Protein AF-A0A2W6X9B7-F1 (afdb_monomer_lite)

Sequence (111 aa):
MIRPANDILIDAEMANLLTTVRADVILARAAFAGRPFHIEDEKLRPGQARTLFSEALVLRMIEAGLLRGAQVAAAWPERGVPARPFSVRLTEDGVQERIRLIRGLSTPEAA

Foldseek 3Di:
DPDPPPPLPQDPLNLVCLQPDDQPWKFFFDPDPFTWTFTPPPPDDVPRDTDTHTQVSQVSCVVSVQKDAPAWDPADVVVPRHIGRRMIGGDPVNNVVSVVSVVVVVPPPDD

Radius of gyration: 15.76 Å; chains: 1; bounding box: 28×47×55 Å

Secondary structure (DSSP, 8-state):
-----------HHHHHHHHHS-TTPPEE--SSTTPPEEETT--PPTTPPPPEE-HHHHHHHHHTTSEEEEEEEPPBGGGTB--EEEEEEE-HHHHHHHHHHHHHHT-----

Structure (mmCIF, N/CA/C/O backbone):
data_AF-A0A2W6X9B7-F1
#
_entry.id   AF-A0A2W6X9B7-F1
#
loop_
_atom_site.group_PDB
_atom_site.id
_atom_site.type_symbol
_atom_site.label_atom_id
_atom_site.label_alt_id
_atom_site.label_comp_id
_atom_site.label_asym_id
_atom_site.label_entity_id
_atom_site.label_seq_id
_atom_site.pdbx_PDB_ins_code
_atom_site.Cartn_x
_atom_site.Cartn_y
_atom_site.Cartn_z
_atom_site.occupancy
_atom_site.B_iso_or_equiv
_atom_site.auth_seq_id
_atom_site.auth_comp_id
_atom_site.auth_asym_id
_atom_site.auth_atom_id
_atom_site.pdbx_PDB_model_num
ATOM 1 N N . 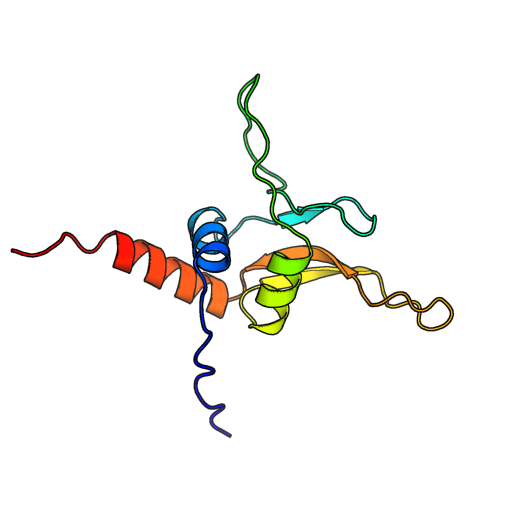MET A 1 1 ? -11.893 -23.870 -8.388 1.00 35.31 1 MET A N 1
ATOM 2 C CA . MET A 1 1 ? -10.518 -23.745 -7.860 1.00 35.31 1 MET A CA 1
ATOM 3 C C . MET A 1 1 ? -10.584 -22.869 -6.625 1.00 35.31 1 MET A C 1
ATOM 5 O O . MET A 1 1 ? -10.756 -21.666 -6.756 1.00 35.31 1 MET A O 1
ATOM 9 N N . ILE A 1 2 ? -10.564 -23.476 -5.441 1.00 42.88 2 ILE A N 1
ATOM 10 C CA . ILE A 1 2 ? -10.508 -22.748 -4.171 1.00 42.88 2 ILE A CA 1
ATOM 11 C C . ILE A 1 2 ? -9.040 -22.345 -4.025 1.00 42.88 2 ILE A C 1
ATOM 13 O O . ILE A 1 2 ? -8.192 -23.221 -3.862 1.00 42.88 2 ILE A O 1
ATOM 17 N N . ARG A 1 3 ? -8.708 -21.060 -4.214 1.00 35.66 3 ARG A N 1
ATOM 18 C CA . ARG A 1 3 ? -7.368 -20.574 -3.855 1.00 35.66 3 ARG A CA 1
ATOM 19 C C . ARG A 1 3 ? -7.191 -20.871 -2.362 1.00 35.66 3 ARG A C 1
ATOM 21 O O . ARG A 1 3 ? -8.107 -20.533 -1.609 1.00 35.66 3 ARG A O 1
ATOM 28 N N . PRO A 1 4 ? -6.098 -21.525 -1.930 1.00 41.38 4 PRO A N 1
ATOM 29 C CA . PRO A 1 4 ? -5.831 -21.638 -0.506 1.00 41.38 4 PRO A CA 1
ATOM 30 C C . PRO A 1 4 ? -5.811 -20.219 0.056 1.00 41.38 4 PRO A C 1
ATOM 32 O O . PRO A 1 4 ? -5.319 -19.307 -0.616 1.00 41.38 4 PRO A O 1
ATOM 35 N N . ALA A 1 5 ? -6.414 -20.036 1.232 1.00 47.16 5 ALA A N 1
ATOM 36 C CA . ALA A 1 5 ? -6.231 -18.832 2.019 1.00 47.16 5 ALA A CA 1
ATOM 37 C C . ALA A 1 5 ? -4.721 -18.611 2.087 1.00 47.16 5 ALA A C 1
ATOM 39 O O . ALA A 1 5 ? -4.000 -19.402 2.688 1.00 47.16 5 ALA A O 1
ATOM 40 N N . ASN A 1 6 ? -4.235 -17.634 1.326 1.00 49.53 6 ASN A N 1
ATOM 41 C CA . ASN A 1 6 ? -2.863 -17.200 1.437 1.00 49.53 6 ASN A CA 1
ATOM 42 C C . ASN A 1 6 ? -2.801 -16.730 2.890 1.00 49.53 6 ASN A C 1
ATOM 44 O O . ASN A 1 6 ? -3.510 -15.784 3.233 1.00 49.53 6 ASN A O 1
ATOM 48 N N . ASP A 1 7 ? -2.091 -17.443 3.761 1.00 56.97 7 ASP A N 1
ATOM 49 C CA . ASP A 1 7 ? -1.799 -16.947 5.101 1.00 56.97 7 ASP A CA 1
ATOM 50 C C . ASP A 1 7 ? -0.902 -15.730 4.887 1.00 56.97 7 ASP A C 1
ATOM 52 O O . ASP A 1 7 ? 0.324 -15.826 4.812 1.00 56.97 7 ASP A O 1
ATOM 56 N N . ILE A 1 8 ? -1.533 -14.582 4.635 1.00 65.56 8 ILE A N 1
ATOM 57 C CA . ILE A 1 8 ? -0.849 -13.319 4.442 1.00 65.56 8 ILE A CA 1
ATOM 58 C C . ILE A 1 8 ? -0.209 -13.024 5.794 1.00 65.56 8 ILE A C 1
ATOM 60 O O . ILE A 1 8 ? -0.886 -12.650 6.750 1.00 65.56 8 ILE A O 1
ATOM 64 N N . LEU A 1 9 ? 1.099 -13.252 5.887 1.00 74.44 9 LEU A N 1
ATOM 65 C CA . LEU A 1 9 ? 1.884 -12.916 7.065 1.00 74.44 9 LEU A CA 1
ATOM 66 C C . LEU A 1 9 ? 1.974 -11.391 7.149 1.00 74.44 9 LEU A C 1
ATOM 68 O O . LEU A 1 9 ? 2.841 -10.767 6.538 1.00 74.44 9 LEU A O 1
ATOM 72 N N . ILE A 1 10 ? 1.034 -10.797 7.881 1.00 79.56 10 ILE A N 1
ATOM 73 C CA . ILE A 1 10 ? 1.030 -9.370 8.190 1.00 79.56 10 ILE A CA 1
ATOM 74 C C . ILE A 1 10 ? 2.102 -9.115 9.248 1.00 79.56 10 ILE A C 1
ATOM 76 O O . ILE A 1 10 ? 1.945 -9.485 10.412 1.00 79.56 10 ILE A O 1
ATOM 80 N N . ASP A 1 11 ? 3.199 -8.481 8.840 1.00 86.81 11 ASP A N 1
ATOM 81 C CA . ASP A 1 11 ? 4.204 -7.982 9.774 1.00 86.81 11 ASP A CA 1
ATOM 82 C C . ASP A 1 11 ? 3.747 -6.672 10.453 1.00 86.81 11 ASP A C 1
ATOM 84 O O . ASP A 1 11 ? 2.731 -6.067 10.093 1.00 86.81 11 ASP A O 1
ATOM 88 N N . ALA A 1 12 ? 4.497 -6.221 11.462 1.00 85.56 12 ALA A N 1
ATOM 89 C CA . ALA A 1 12 ? 4.155 -5.016 12.218 1.00 85.56 12 ALA A CA 1
ATOM 90 C C . ALA A 1 12 ? 4.118 -3.743 11.347 1.00 85.56 12 ALA A C 1
ATOM 92 O O . ALA A 1 12 ? 3.328 -2.838 11.619 1.00 85.56 12 ALA A O 1
ATOM 93 N N . GLU A 1 13 ? 4.932 -3.664 10.289 1.00 86.81 13 GLU A N 1
ATOM 94 C CA . GLU A 1 13 ? 4.951 -2.508 9.387 1.00 86.81 13 GLU A CA 1
ATOM 95 C C . GLU A 1 13 ? 3.710 -2.478 8.490 1.00 86.81 13 GLU A C 1
ATOM 97 O O . GLU A 1 13 ? 3.096 -1.422 8.313 1.00 86.81 13 GLU A O 1
ATOM 102 N N . MET A 1 14 ? 3.309 -3.636 7.958 1.00 87.75 14 MET A N 1
ATOM 103 C CA . MET A 1 14 ? 2.083 -3.794 7.178 1.00 87.75 14 MET A CA 1
ATOM 104 C C . MET A 1 14 ? 0.857 -3.503 8.037 1.00 87.75 14 MET A C 1
ATOM 106 O O . MET A 1 14 ? -0.021 -2.752 7.610 1.00 87.75 14 MET A O 1
ATOM 110 N N . ALA A 1 15 ? 0.820 -4.030 9.265 1.00 87.00 15 ALA A N 1
ATOM 111 C CA . ALA A 1 15 ? -0.250 -3.746 10.213 1.00 87.00 15 ALA A CA 1
ATOM 112 C C . ALA A 1 15 ? -0.350 -2.245 10.506 1.00 87.00 15 ALA A C 1
ATOM 114 O O . ALA A 1 15 ? -1.444 -1.687 10.452 1.00 87.00 15 ALA A O 1
ATOM 115 N N . ASN A 1 16 ? 0.784 -1.578 10.748 1.00 88.31 16 ASN A N 1
ATOM 116 C CA . ASN A 1 16 ? 0.821 -0.139 10.993 1.00 88.31 16 ASN A CA 1
ATOM 117 C C . ASN A 1 16 ? 0.311 0.672 9.790 1.00 88.31 16 ASN A C 1
ATOM 119 O O . ASN A 1 16 ? -0.445 1.629 9.965 1.00 88.31 16 ASN A O 1
ATOM 123 N N . LEU A 1 17 ? 0.665 0.285 8.558 1.00 89.44 17 LEU A N 1
ATOM 124 C CA . LEU A 1 17 ? 0.118 0.926 7.360 1.00 89.44 17 LEU A CA 1
ATOM 125 C C . LEU A 1 17 ? -1.402 0.734 7.283 1.00 89.44 17 LEU A C 1
ATOM 127 O O . LEU A 1 17 ? -2.128 1.709 7.084 1.00 89.44 17 LEU A O 1
ATOM 131 N N . LEU A 1 18 ? -1.892 -0.495 7.469 1.00 88.75 18 LEU A N 1
ATOM 132 C CA . LEU A 1 18 ? -3.320 -0.817 7.389 1.00 88.75 18 LEU A CA 1
ATOM 133 C C . LEU A 1 18 ? -4.152 -0.066 8.434 1.00 88.75 18 LEU A C 1
ATOM 135 O O . LEU A 1 18 ? -5.246 0.402 8.123 1.00 88.75 18 LEU A O 1
ATOM 139 N N . THR A 1 19 ? -3.656 0.069 9.663 1.00 87.25 19 THR A N 1
ATOM 140 C CA . THR A 1 19 ? -4.372 0.777 10.734 1.00 87.25 19 THR A CA 1
ATOM 141 C C . THR A 1 19 ? -4.315 2.295 10.570 1.00 87.25 19 THR A C 1
ATOM 143 O O . THR A 1 19 ? -5.280 2.976 10.922 1.00 87.25 19 THR A O 1
ATOM 146 N N . THR A 1 20 ? -3.241 2.822 9.974 1.00 86.00 20 THR A N 1
ATOM 147 C CA . THR A 1 20 ? -3.067 4.261 9.722 1.00 86.00 20 THR A CA 1
ATOM 148 C C . THR A 1 20 ? -3.887 4.750 8.526 1.00 86.00 20 THR A C 1
ATOM 150 O O . THR A 1 20 ? -4.485 5.827 8.565 1.00 86.00 20 THR A O 1
ATOM 153 N N . VAL A 1 21 ? -3.939 3.970 7.447 1.00 84.88 21 VAL A N 1
ATOM 154 C CA . VAL A 1 21 ? -4.597 4.361 6.195 1.00 84.88 21 VAL A CA 1
ATOM 155 C C . VAL A 1 21 ? -6.083 4.009 6.252 1.00 84.88 21 VAL A C 1
ATOM 157 O O . VAL A 1 21 ? -6.475 2.931 6.697 1.00 84.88 21 VAL A O 1
ATOM 160 N N . ARG A 1 22 ? -6.953 4.920 5.808 1.00 82.25 22 ARG A N 1
ATOM 161 C CA . ARG A 1 22 ? -8.391 4.638 5.689 1.00 82.25 22 ARG A CA 1
ATOM 162 C C . ARG A 1 22 ? -8.702 3.903 4.383 1.00 82.25 22 ARG A C 1
ATOM 164 O O . ARG A 1 22 ? -7.983 4.040 3.402 1.00 82.25 22 ARG A O 1
ATOM 171 N N . ALA A 1 23 ? -9.816 3.173 4.358 1.00 79.12 23 ALA A N 1
ATOM 172 C CA . ALA A 1 23 ? -10.266 2.409 3.189 1.00 79.12 23 ALA A CA 1
ATOM 173 C C . ALA A 1 23 ? -10.462 3.269 1.922 1.00 79.12 23 ALA A C 1
ATOM 175 O O . ALA A 1 23 ? -10.267 2.789 0.810 1.00 79.12 23 ALA A O 1
ATOM 176 N N . ASP A 1 24 ? -10.841 4.534 2.100 1.00 80.62 24 ASP A N 1
ATOM 177 C CA . ASP A 1 24 ? -11.131 5.511 1.048 1.00 80.62 24 ASP A CA 1
ATOM 178 C C . ASP A 1 24 ? -9.915 6.344 0.614 1.00 80.62 24 ASP A C 1
ATOM 180 O O . ASP A 1 24 ? -10.004 7.108 -0.345 1.00 80.62 24 ASP A O 1
ATOM 184 N N . VAL A 1 25 ? -8.776 6.196 1.291 1.00 84.50 25 VAL A N 1
ATOM 185 C CA . VAL A 1 25 ? -7.599 7.039 1.077 1.00 84.50 25 VAL A CA 1
ATOM 186 C C . VAL A 1 25 ? -6.694 6.496 -0.027 1.00 84.50 25 VAL A C 1
ATOM 188 O O . VAL A 1 25 ? -6.480 5.290 -0.170 1.00 84.50 25 VAL A O 1
ATOM 191 N N . ILE A 1 26 ? -6.112 7.423 -0.787 1.00 86.62 26 ILE A N 1
ATOM 192 C CA . ILE A 1 26 ? -5.064 7.149 -1.764 1.00 86.62 26 ILE A CA 1
ATOM 193 C C . ILE A 1 26 ? -3.701 7.380 -1.116 1.00 86.62 26 ILE A C 1
ATOM 195 O O . ILE A 1 26 ? -3.437 8.428 -0.522 1.00 86.62 26 ILE A O 1
ATOM 199 N N . LEU A 1 27 ? -2.823 6.393 -1.261 1.00 88.81 27 LEU A N 1
ATOM 200 C CA . LEU A 1 27 ? -1.401 6.561 -1.005 1.00 88.81 27 LEU A CA 1
ATOM 201 C C . LEU A 1 27 ? -0.727 6.970 -2.309 1.00 88.81 27 LEU A C 1
ATOM 203 O O . LEU A 1 27 ? -0.744 6.206 -3.273 1.00 88.81 27 LEU A O 1
ATOM 207 N N . ALA A 1 28 ? -0.117 8.146 -2.334 1.00 87.19 28 ALA A N 1
ATOM 208 C CA . ALA A 1 28 ? 0.566 8.692 -3.496 1.00 87.19 28 ALA A CA 1
ATOM 209 C C . ALA A 1 28 ? 2.064 8.839 -3.228 1.00 87.19 28 ALA A C 1
ATOM 211 O O . 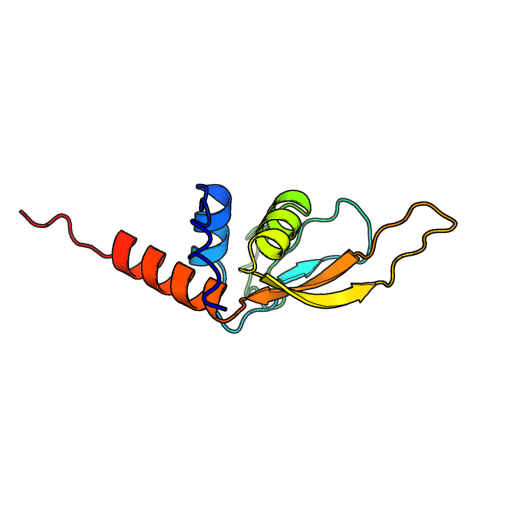ALA A 1 28 ? 2.513 9.014 -2.094 1.00 87.19 28 ALA A O 1
ATOM 212 N N . ARG A 1 29 ? 2.865 8.806 -4.288 1.00 85.31 29 ARG A N 1
ATOM 213 C CA . ARG A 1 29 ? 4.282 9.164 -4.230 1.00 85.31 29 ARG A CA 1
ATOM 214 C C . ARG A 1 29 ? 4.675 10.031 -5.413 1.00 85.31 29 ARG A C 1
ATOM 216 O O . ARG A 1 29 ? 4.032 10.018 -6.459 1.00 85.31 29 ARG A O 1
ATOM 223 N N . ALA A 1 30 ? 5.794 10.732 -5.265 1.00 74.62 30 ALA A N 1
ATOM 224 C CA . ALA A 1 30 ? 6.437 11.379 -6.399 1.00 74.62 30 ALA A CA 1
ATOM 225 C C . ALA A 1 30 ? 6.899 10.329 -7.425 1.00 74.62 30 ALA A C 1
ATOM 227 O O . ALA A 1 30 ? 7.309 9.226 -7.055 1.00 74.62 30 ALA A O 1
ATOM 228 N N . ALA A 1 31 ? 6.883 10.698 -8.707 1.00 66.12 31 ALA A N 1
ATOM 229 C CA . ALA A 1 31 ? 7.192 9.822 -9.837 1.00 66.12 31 ALA A CA 1
ATOM 230 C C . ALA A 1 31 ? 8.695 9.499 -10.004 1.00 66.12 31 ALA A C 1
ATOM 232 O O . ALA A 1 31 ? 9.214 9.453 -11.116 1.00 66.12 31 ALA A O 1
ATOM 233 N N . PHE A 1 32 ? 9.408 9.277 -8.897 1.00 66.62 32 PHE A N 1
ATOM 234 C CA . PHE A 1 32 ? 10.822 8.912 -8.870 1.00 66.62 32 PHE A CA 1
ATOM 235 C C . PHE A 1 32 ? 11.045 7.666 -8.006 1.00 66.62 32 PHE A C 1
ATOM 237 O O . PHE A 1 32 ? 10.351 7.435 -7.011 1.00 66.62 32 PHE A O 1
ATOM 244 N N . ALA A 1 33 ? 12.042 6.868 -8.387 1.00 67.69 33 ALA A N 1
ATOM 245 C CA . ALA A 1 33 ? 12.466 5.695 -7.632 1.00 67.69 33 ALA A CA 1
ATOM 246 C C . ALA A 1 33 ? 12.917 6.070 -6.210 1.00 67.69 33 ALA A C 1
ATOM 248 O O . ALA A 1 33 ? 13.524 7.122 -6.008 1.00 67.69 33 ALA A O 1
ATOM 249 N N . GLY A 1 34 ? 12.617 5.215 -5.228 1.00 71.50 34 GLY A N 1
ATOM 250 C CA . GLY A 1 34 ? 13.036 5.400 -3.838 1.00 71.50 34 GLY A CA 1
ATOM 251 C C . GLY A 1 34 ? 12.260 6.478 -3.080 1.00 71.50 34 GLY A C 1
ATOM 252 O O . GLY A 1 34 ? 12.595 6.786 -1.938 1.00 71.50 34 GLY A O 1
ATOM 253 N N . ARG A 1 35 ? 11.225 7.072 -3.688 1.00 84.00 35 ARG A N 1
ATOM 254 C CA . ARG A 1 35 ? 10.372 8.047 -3.005 1.00 84.00 35 ARG A CA 1
ATOM 255 C C . ARG A 1 35 ? 9.316 7.338 -2.157 1.00 84.00 35 ARG A C 1
ATOM 257 O O . ARG A 1 35 ? 8.643 6.446 -2.678 1.00 84.00 35 ARG A O 1
ATOM 264 N N . PRO A 1 36 ? 9.154 7.738 -0.884 1.00 86.94 36 PRO A N 1
ATOM 265 C CA . PRO A 1 36 ? 8.144 7.155 -0.022 1.00 86.94 36 PRO A CA 1
ATOM 266 C C . PRO A 1 36 ? 6.735 7.534 -0.486 1.00 86.94 36 PRO A C 1
ATOM 268 O O . PRO A 1 36 ? 6.510 8.601 -1.069 1.00 86.94 36 PRO A O 1
ATOM 271 N N . PHE A 1 37 ? 5.792 6.650 -0.193 1.00 89.44 37 PHE A N 1
ATOM 272 C CA . PHE A 1 37 ? 4.368 6.917 -0.297 1.00 89.44 37 PHE A CA 1
ATOM 273 C C . PHE A 1 37 ? 3.904 7.739 0.902 1.00 89.44 37 PHE A C 1
ATOM 275 O O . PHE A 1 37 ? 4.408 7.582 2.010 1.00 89.44 37 PHE A O 1
ATOM 282 N N . HIS A 1 38 ? 2.934 8.609 0.674 1.00 88.56 38 HIS A N 1
ATOM 283 C CA . HIS A 1 38 ? 2.257 9.393 1.695 1.00 88.56 38 HIS A CA 1
ATOM 284 C C . HIS A 1 38 ? 0.762 9.407 1.403 1.00 88.56 38 HIS A C 1
ATOM 286 O O . HIS A 1 38 ? 0.330 9.094 0.293 1.00 88.56 38 HIS A O 1
ATOM 292 N N . ILE A 1 39 ? -0.030 9.763 2.404 1.00 88.00 39 ILE A N 1
ATOM 293 C CA . ILE A 1 39 ? -1.472 9.923 2.246 1.00 88.00 39 ILE A CA 1
ATOM 294 C C . ILE A 1 39 ? -1.729 11.221 1.464 1.00 88.00 39 ILE A C 1
ATOM 296 O O . ILE A 1 39 ? -1.276 12.286 1.879 1.00 88.00 39 ILE A O 1
ATOM 300 N N . GLU A 1 40 ? -2.414 11.131 0.320 1.00 81.06 40 GLU A N 1
ATOM 301 C CA . GLU A 1 40 ? -2.624 12.272 -0.591 1.00 81.06 40 GLU A CA 1
ATOM 302 C C . GLU A 1 40 ? -3.431 13.404 0.076 1.00 81.06 40 GLU A C 1
ATOM 304 O O . GLU A 1 40 ? -3.036 14.566 0.014 1.00 81.06 40 GLU A O 1
ATOM 309 N N . ASP A 1 41 ? -4.483 13.046 0.819 1.00 74.75 41 ASP A N 1
ATOM 310 C CA . ASP A 1 41 ? -5.376 13.975 1.530 1.00 74.75 41 ASP A CA 1
ATOM 311 C C . ASP A 1 41 ? -5.035 14.134 3.025 1.00 74.75 41 ASP A C 1
ATOM 313 O O . ASP A 1 41 ? -5.912 14.358 3.870 1.00 74.75 41 ASP A O 1
ATOM 317 N N . GLU A 1 42 ? -3.764 13.976 3.404 1.00 76.00 42 GLU A N 1
ATOM 318 C CA . GLU A 1 42 ? -3.365 14.099 4.808 1.00 76.00 42 GLU A CA 1
ATOM 319 C C . GLU A 1 42 ? -3.585 15.544 5.287 1.00 76.00 42 GLU A C 1
ATOM 321 O O . GLU A 1 42 ? -2.880 16.473 4.887 1.00 76.00 42 GLU A O 1
ATOM 326 N N . LYS A 1 43 ? -4.573 15.750 6.172 1.00 75.00 43 LYS A 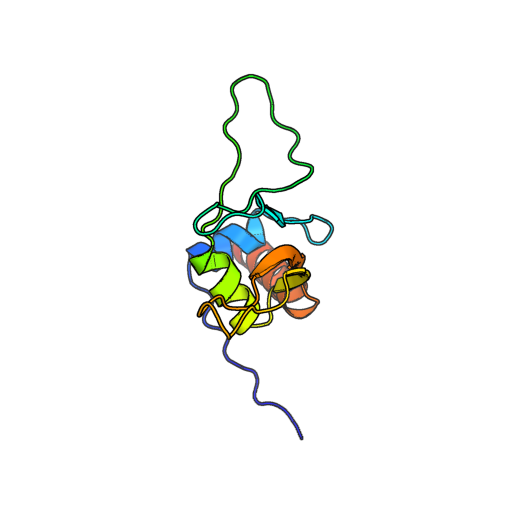N 1
ATOM 327 C CA . LYS A 1 43 ? -4.808 17.046 6.826 1.00 75.00 43 LYS A CA 1
ATOM 328 C C . LYS A 1 43 ? -3.729 17.297 7.878 1.00 75.00 43 LYS A C 1
ATOM 330 O O . LYS A 1 43 ? -3.919 17.035 9.064 1.00 75.00 43 LYS A O 1
ATOM 335 N N . LEU A 1 44 ? -2.589 17.801 7.423 1.00 72.81 44 LEU A N 1
ATOM 336 C CA . LEU A 1 44 ? -1.458 18.149 8.275 1.00 72.81 44 LEU A CA 1
ATOM 337 C C . LEU A 1 44 ? -1.729 19.450 9.024 1.00 72.81 44 LEU A C 1
ATOM 339 O O . LEU A 1 44 ? -2.122 20.458 8.435 1.00 72.81 44 LEU A O 1
ATOM 343 N N . ARG A 1 45 ? -1.457 19.447 10.328 1.00 75.62 45 ARG A N 1
ATOM 344 C CA . ARG A 1 45 ? -1.353 20.690 11.097 1.00 75.62 45 ARG A CA 1
ATOM 345 C C . ARG A 1 45 ? -0.022 21.392 10.792 1.00 75.62 45 ARG A C 1
ATOM 347 O O . ARG A 1 45 ? 0.945 20.719 10.430 1.00 75.62 45 ARG A O 1
ATOM 354 N N . PRO A 1 46 ? 0.070 22.722 10.965 1.00 71.25 46 PRO A N 1
ATOM 355 C CA . PRO A 1 46 ? 1.342 23.433 10.862 1.00 71.25 46 PRO A CA 1
ATOM 356 C C . PRO A 1 46 ? 2.403 22.792 11.771 1.00 71.25 46 PRO A C 1
ATOM 358 O O . PRO A 1 46 ? 2.163 22.604 12.961 1.00 71.25 46 PRO A O 1
ATOM 361 N N . GLY A 1 47 ? 3.553 22.418 11.202 1.00 75.50 47 GLY A N 1
ATOM 362 C CA . GLY A 1 47 ? 4.647 21.749 11.921 1.00 75.50 47 GLY A CA 1
ATOM 363 C C . GLY A 1 47 ? 4.512 20.227 12.074 1.00 75.50 47 GLY A C 1
ATOM 364 O O . GLY A 1 47 ? 5.427 19.592 12.591 1.00 75.50 47 GLY A O 1
ATOM 365 N N . GLN A 1 48 ? 3.416 19.618 11.609 1.00 76.94 48 GLN A N 1
ATOM 366 C CA . GLN A 1 48 ? 3.253 18.165 11.621 1.00 76.94 48 GLN A CA 1
ATOM 367 C C . GLN A 1 48 ? 3.970 17.530 10.422 1.00 76.94 48 GLN A C 1
ATOM 369 O O . GLN A 1 48 ? 3.746 17.914 9.273 1.00 76.94 48 GLN A O 1
ATOM 374 N N . ALA A 1 49 ? 4.824 16.541 10.692 1.00 78.62 49 ALA A N 1
ATOM 375 C CA . ALA A 1 49 ? 5.462 15.750 9.648 1.00 78.62 49 ALA A CA 1
ATOM 376 C C . ALA A 1 49 ? 4.439 14.849 8.939 1.00 78.62 49 ALA A C 1
ATOM 378 O O . ALA A 1 49 ? 3.508 14.342 9.567 1.00 78.62 49 ALA A O 1
ATOM 379 N N . ARG A 1 50 ? 4.639 14.644 7.632 1.00 81.94 50 ARG A N 1
ATOM 380 C CA . ARG A 1 50 ? 3.864 13.679 6.844 1.00 81.94 50 ARG A CA 1
ATOM 381 C C . ARG A 1 50 ? 4.153 12.263 7.290 1.00 81.94 50 ARG A C 1
ATOM 383 O O . ARG A 1 50 ? 5.310 11.919 7.536 1.00 81.94 50 ARG A O 1
ATOM 390 N N . THR A 1 51 ? 3.119 11.435 7.290 1.00 84.94 51 THR A N 1
ATOM 391 C CA . THR A 1 51 ? 3.306 9.996 7.438 1.00 84.94 51 THR A CA 1
ATOM 392 C C . THR A 1 51 ? 3.881 9.438 6.139 1.00 84.94 51 THR A C 1
ATOM 394 O O . THR A 1 51 ? 3.303 9.618 5.064 1.00 84.94 51 THR A O 1
ATOM 397 N N . LEU A 1 52 ? 5.040 8.783 6.227 1.00 89.12 52 LEU A N 1
ATOM 398 C CA . LEU A 1 52 ? 5.765 8.244 5.079 1.00 89.12 52 LEU A CA 1
ATOM 399 C C . LEU A 1 52 ? 5.851 6.720 5.164 1.00 89.12 52 LEU A C 1
ATOM 401 O O . LEU A 1 52 ? 6.209 6.168 6.201 1.00 89.12 52 LEU A O 1
ATOM 405 N N . PHE A 1 53 ? 5.597 6.054 4.042 1.00 89.75 53 PHE A N 1
ATOM 406 C CA . PHE A 1 53 ? 5.706 4.607 3.884 1.00 89.75 53 PHE A CA 1
ATOM 407 C C . PHE A 1 53 ? 6.746 4.285 2.812 1.00 89.75 53 PHE A C 1
ATOM 409 O O . PHE A 1 53 ? 6.788 4.924 1.759 1.00 89.75 53 PHE A O 1
ATOM 416 N N . SER A 1 54 ? 7.610 3.302 3.059 1.00 89.19 54 SER A N 1
ATOM 417 C CA . SER A 1 54 ? 8.667 2.948 2.107 1.00 89.19 54 SER A CA 1
ATOM 418 C C . SER A 1 54 ? 8.094 2.322 0.825 1.00 89.19 54 SER A C 1
ATOM 420 O O . SER A 1 54 ? 7.063 1.649 0.849 1.00 89.19 54 SER A O 1
ATOM 422 N N . GLU A 1 55 ? 8.776 2.517 -0.313 1.00 87.12 55 GLU A N 1
ATOM 423 C CA . GLU A 1 55 ? 8.403 1.856 -1.578 1.00 87.12 55 GLU A CA 1
ATOM 424 C C . GLU A 1 55 ? 8.426 0.328 -1.413 1.00 87.12 55 GLU A C 1
ATOM 426 O O . GLU A 1 55 ? 7.510 -0.346 -1.873 1.00 87.12 55 GLU A O 1
ATOM 431 N N . ALA A 1 56 ? 9.414 -0.207 -0.688 1.00 87.31 56 ALA A N 1
ATOM 432 C CA . ALA A 1 56 ? 9.520 -1.636 -0.405 1.00 87.31 56 ALA A CA 1
ATOM 433 C C . ALA A 1 56 ? 8.297 -2.177 0.353 1.00 87.31 56 ALA A C 1
ATOM 435 O O . ALA A 1 56 ? 7.740 -3.194 -0.048 1.00 87.31 56 ALA A O 1
ATOM 436 N N . LEU A 1 57 ? 7.837 -1.491 1.407 1.00 90.00 57 LEU A N 1
ATOM 437 C CA . LEU A 1 57 ? 6.643 -1.895 2.155 1.00 90.00 57 LEU A CA 1
ATOM 438 C C . LEU A 1 57 ? 5.405 -1.936 1.252 1.00 90.00 57 LEU A C 1
ATOM 440 O O . LEU A 1 57 ? 4.685 -2.931 1.238 1.00 90.00 57 LEU A O 1
ATOM 444 N N . VAL A 1 58 ? 5.189 -0.884 0.462 1.00 89.12 58 VAL A N 1
ATOM 445 C CA . VAL A 1 58 ? 4.028 -0.798 -0.432 1.00 89.12 58 VAL A CA 1
ATOM 446 C C . VAL A 1 58 ? 4.063 -1.885 -1.505 1.00 89.12 58 VAL A C 1
ATOM 448 O O . VAL A 1 58 ? 3.036 -2.507 -1.759 1.00 89.12 58 VAL A O 1
ATOM 451 N N . LEU A 1 59 ? 5.226 -2.158 -2.103 1.00 87.94 59 LEU A N 1
ATOM 452 C CA . LEU A 1 59 ? 5.371 -3.235 -3.086 1.00 87.94 59 LEU A CA 1
ATOM 453 C C . LEU A 1 59 ? 5.073 -4.609 -2.471 1.00 87.94 59 LEU A C 1
ATOM 455 O O . LEU A 1 59 ? 4.281 -5.351 -3.046 1.00 87.94 59 LEU A O 1
ATOM 459 N N . ARG A 1 60 ? 5.593 -4.905 -1.271 1.00 89.50 60 ARG A N 1
ATOM 460 C CA . ARG A 1 60 ? 5.271 -6.152 -0.550 1.00 89.50 60 ARG A CA 1
ATOM 461 C C . ARG A 1 60 ? 3.769 -6.290 -0.289 1.00 89.50 60 ARG A C 1
ATOM 463 O O . ARG A 1 60 ? 3.205 -7.363 -0.459 1.00 89.50 60 ARG A O 1
ATOM 470 N N . MET A 1 61 ? 3.096 -5.204 0.087 1.00 90.69 61 MET A N 1
ATOM 471 C CA . MET A 1 61 ? 1.646 -5.216 0.315 1.00 90.69 61 MET A CA 1
ATOM 472 C C . MET A 1 61 ? 0.825 -5.360 -0.975 1.00 90.69 61 MET A C 1
ATOM 474 O O . MET A 1 61 ? -0.286 -5.887 -0.930 1.00 90.69 61 MET A O 1
ATOM 478 N N . ILE A 1 62 ? 1.351 -4.915 -2.121 1.00 89.25 62 ILE A N 1
ATOM 479 C CA . ILE A 1 62 ? 0.750 -5.189 -3.434 1.00 89.25 62 ILE A CA 1
ATOM 480 C C . ILE A 1 62 ? 0.911 -6.666 -3.794 1.00 89.25 62 ILE A C 1
ATOM 482 O O . ILE A 1 62 ? -0.056 -7.293 -4.217 1.00 89.25 62 ILE A O 1
ATOM 486 N N . GLU A 1 63 ? 2.102 -7.234 -3.595 1.00 88.44 63 GLU A N 1
ATOM 487 C CA . GLU A 1 63 ? 2.364 -8.665 -3.807 1.00 88.44 63 GLU A CA 1
ATOM 488 C C . GLU A 1 63 ? 1.479 -9.540 -2.908 1.00 88.44 63 GLU A C 1
ATOM 490 O O . GLU A 1 63 ? 0.957 -10.560 -3.354 1.00 88.44 63 GLU A O 1
ATOM 495 N N . ALA A 1 64 ? 1.231 -9.094 -1.674 1.00 86.31 64 ALA A N 1
ATOM 496 C CA . ALA A 1 64 ? 0.302 -9.718 -0.738 1.00 86.31 64 ALA A CA 1
ATOM 497 C C . ALA A 1 64 ? -1.185 -9.542 -1.109 1.00 86.31 64 ALA A C 1
ATOM 499 O O . ALA A 1 64 ? -2.045 -10.132 -0.462 1.00 86.31 64 ALA A O 1
ATOM 500 N N . GLY A 1 65 ? -1.514 -8.728 -2.117 1.00 89.31 65 GLY A N 1
ATOM 501 C CA . GLY A 1 65 ? -2.892 -8.475 -2.548 1.00 89.31 65 GLY A CA 1
ATOM 502 C C . GLY A 1 65 ? -3.682 -7.505 -1.663 1.00 89.31 65 GLY A C 1
ATOM 503 O O . GLY A 1 65 ? -4.878 -7.331 -1.883 1.00 89.31 65 GLY A O 1
ATOM 504 N N . LEU A 1 66 ? -3.042 -6.839 -0.698 1.00 90.31 66 LEU A N 1
ATOM 505 C CA . LEU A 1 66 ? -3.672 -5.882 0.228 1.00 90.31 66 LEU A CA 1
ATOM 506 C C . LEU A 1 66 ? -3.802 -4.479 -0.380 1.00 90.31 66 LEU A C 1
ATOM 508 O O . LEU A 1 66 ? -4.694 -3.705 -0.026 1.00 90.31 66 LEU A O 1
ATOM 512 N N . LEU A 1 67 ? -2.895 -4.139 -1.296 1.00 91.75 67 LEU A N 1
ATOM 513 C CA . LEU A 1 67 ? -2.891 -2.885 -2.039 1.00 91.75 67 LEU A CA 1
ATOM 514 C C . LEU A 1 67 ? -2.978 -3.158 -3.539 1.00 91.75 67 LEU A C 1
ATOM 516 O O . LEU A 1 67 ? -2.476 -4.157 -4.046 1.00 91.75 67 LEU A O 1
ATOM 520 N N . ARG A 1 68 ? -3.576 -2.223 -4.275 1.00 89.06 68 ARG A N 1
ATOM 521 C CA . ARG A 1 68 ? -3.566 -2.209 -5.742 1.00 89.06 68 ARG A CA 1
ATOM 522 C C . ARG A 1 68 ? -3.072 -0.871 -6.266 1.00 89.06 68 ARG A C 1
ATOM 524 O O . ARG A 1 68 ? -3.430 0.174 -5.724 1.00 89.06 68 ARG A O 1
ATOM 531 N N . GLY A 1 69 ? -2.296 -0.902 -7.347 1.00 87.00 69 GLY A N 1
ATOM 532 C CA . GLY A 1 69 ? -1.924 0.301 -8.090 1.00 87.00 69 GLY A CA 1
ATOM 533 C C . GLY A 1 69 ? -3.148 0.934 -8.750 1.00 87.00 69 GLY A C 1
ATOM 534 O O . GLY A 1 69 ? -3.833 0.279 -9.528 1.00 87.00 69 GLY A O 1
ATOM 535 N N . ALA A 1 70 ? -3.426 2.197 -8.433 1.00 84.56 70 ALA A N 1
ATOM 536 C CA . ALA A 1 70 ? -4.456 2.996 -9.093 1.00 84.56 70 ALA A CA 1
ATOM 537 C C . ALA A 1 70 ? -3.892 3.697 -10.338 1.00 84.56 70 ALA A C 1
ATOM 539 O O . ALA A 1 70 ? -4.531 3.709 -11.386 1.00 84.56 70 ALA A O 1
ATOM 540 N N . GLN A 1 71 ? -2.673 4.229 -10.240 1.00 83.19 71 GLN A N 1
ATOM 541 C CA . GLN A 1 71 ? -1.900 4.724 -11.377 1.00 83.19 71 GLN A CA 1
ATOM 542 C C . GLN A 1 71 ? -0.538 4.048 -11.376 1.00 83.19 71 GLN A C 1
ATOM 544 O O . GLN A 1 71 ? 0.153 4.031 -10.355 1.00 83.19 71 GLN A O 1
ATOM 549 N N . VAL A 1 72 ? -0.150 3.489 -12.519 1.00 83.00 72 VAL A N 1
ATOM 550 C CA . VAL A 1 72 ? 1.071 2.696 -12.665 1.00 83.00 72 VAL A CA 1
ATOM 551 C C . VAL A 1 72 ? 1.825 3.180 -13.895 1.00 83.00 72 VAL A C 1
ATOM 553 O O . VAL A 1 72 ? 1.265 3.221 -14.988 1.00 83.00 72 VAL A O 1
ATOM 556 N N . ALA A 1 73 ? 3.096 3.543 -13.726 1.00 79.50 73 ALA A N 1
ATOM 557 C CA . ALA A 1 73 ? 4.006 3.688 -14.852 1.00 79.50 73 ALA A CA 1
ATOM 558 C C . ALA A 1 73 ? 4.233 2.322 -15.484 1.00 79.50 73 ALA A C 1
ATOM 560 O O . ALA A 1 73 ? 4.584 1.362 -14.787 1.00 79.50 73 ALA A O 1
ATOM 561 N N . ALA A 1 74 ? 4.089 2.268 -16.806 1.00 77.12 74 ALA A N 1
ATOM 562 C CA . ALA A 1 74 ? 4.487 1.108 -17.579 1.00 77.12 74 ALA A CA 1
ATOM 563 C C . ALA A 1 74 ? 5.957 0.764 -17.304 1.00 77.12 74 ALA A C 1
ATOM 565 O O . ALA A 1 74 ? 6.793 1.644 -17.081 1.00 77.12 74 ALA A O 1
ATOM 566 N N . ALA A 1 75 ? 6.262 -0.532 -17.322 1.00 80.12 75 ALA A N 1
ATOM 567 C CA . ALA A 1 75 ? 7.644 -0.976 -17.317 1.00 80.12 75 ALA A CA 1
ATOM 568 C C . ALA A 1 75 ? 8.363 -0.432 -18.559 1.00 80.12 75 ALA A C 1
ATOM 570 O O . ALA A 1 75 ? 7.767 -0.332 -19.633 1.00 80.12 75 ALA A O 1
ATOM 571 N N . TRP A 1 76 ? 9.656 -0.147 -18.424 1.00 80.94 76 TRP A N 1
ATOM 572 C CA . TRP A 1 76 ? 10.545 0.137 -19.547 1.00 80.94 76 TRP A CA 1
ATOM 573 C C . TRP A 1 76 ? 11.666 -0.912 -19.568 1.00 80.94 76 TRP A C 1
ATOM 575 O O . TRP A 1 76 ? 12.745 -0.683 -19.008 1.00 80.94 76 TRP A O 1
ATOM 585 N N . PRO A 1 77 ? 11.414 -2.088 -20.181 1.00 80.81 77 PRO A N 1
ATOM 586 C CA . PRO A 1 77 ? 12.326 -3.230 -20.122 1.00 80.81 77 PRO A CA 1
ATOM 587 C C . PRO A 1 77 ? 13.694 -2.934 -20.736 1.00 80.81 77 PRO A C 1
ATOM 589 O O . PRO A 1 77 ? 14.711 -3.337 -20.184 1.00 80.81 77 PRO A O 1
ATOM 592 N N . GLU A 1 78 ? 13.725 -2.156 -21.821 1.00 84.50 78 GLU A N 1
ATOM 593 C CA . GLU A 1 78 ? 14.951 -1.748 -22.526 1.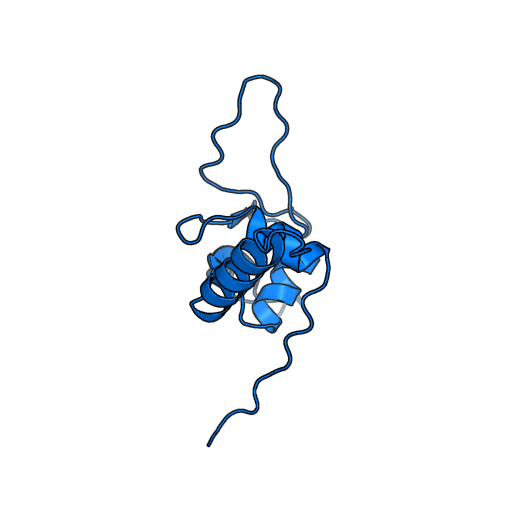00 84.50 78 GLU A CA 1
ATOM 594 C C . GLU A 1 78 ? 15.939 -0.981 -21.634 1.00 84.50 78 GLU A C 1
ATOM 596 O O . GLU A 1 78 ? 17.134 -0.954 -21.912 1.00 84.50 78 GLU A O 1
ATOM 601 N N . ARG A 1 79 ? 15.451 -0.361 -20.551 1.00 76.69 79 ARG A N 1
ATOM 602 C CA . ARG A 1 79 ? 16.269 0.348 -19.557 1.00 76.69 79 ARG A CA 1
ATOM 603 C C . ARG A 1 79 ? 16.323 -0.358 -18.201 1.00 76.69 79 ARG A C 1
ATOM 605 O O . ARG A 1 79 ? 16.796 0.231 -17.233 1.00 76.69 79 ARG A O 1
ATOM 612 N N . GLY A 1 80 ? 15.809 -1.587 -18.107 1.00 74.19 80 GLY A N 1
ATOM 613 C CA . GLY A 1 80 ? 15.735 -2.340 -16.853 1.00 74.19 80 GLY A CA 1
ATOM 614 C C . GLY A 1 80 ? 14.827 -1.697 -15.799 1.00 74.19 80 GLY A C 1
ATOM 615 O O . GLY A 1 80 ? 15.022 -1.916 -14.605 1.00 74.19 80 GLY A O 1
ATOM 616 N N . VAL A 1 81 ? 13.852 -0.876 -16.206 1.00 73.31 81 VAL A N 1
ATOM 617 C CA . VAL A 1 81 ? 12.956 -0.182 -15.272 1.00 73.31 81 VAL A CA 1
ATOM 618 C C . VAL A 1 81 ? 11.665 -0.994 -15.108 1.00 73.31 81 VAL A C 1
ATOM 620 O O . VAL A 1 81 ? 10.917 -1.134 -16.078 1.00 73.31 81 VAL A O 1
ATOM 623 N N . PRO A 1 82 ? 11.360 -1.520 -13.905 1.00 71.81 82 PRO A N 1
ATOM 624 C CA . PRO A 1 82 ? 10.119 -2.254 -13.670 1.00 71.81 82 PRO A CA 1
ATOM 625 C C . PRO A 1 82 ? 8.902 -1.320 -13.677 1.00 71.81 82 PRO A C 1
ATOM 627 O O . PRO A 1 82 ? 9.038 -0.107 -13.500 1.00 71.81 82 PRO A O 1
ATOM 630 N N . ALA A 1 83 ? 7.705 -1.894 -13.841 1.00 76.69 83 ALA A N 1
ATOM 631 C CA . ALA A 1 83 ? 6.456 -1.156 -13.669 1.00 76.69 83 ALA A CA 1
ATOM 632 C C . ALA A 1 83 ? 6.370 -0.613 -12.238 1.00 76.69 83 ALA A C 1
ATOM 634 O O . ALA A 1 83 ? 6.731 -1.296 -11.277 1.00 76.69 83 ALA A O 1
ATOM 635 N N . ARG A 1 84 ? 5.917 0.633 -12.092 1.00 79.94 84 ARG A N 1
ATOM 636 C CA . ARG A 1 84 ? 5.979 1.346 -10.812 1.00 79.94 84 ARG A CA 1
ATOM 637 C C . ARG A 1 84 ? 4.655 2.029 -10.496 1.00 79.94 84 ARG A C 1
ATOM 639 O O . ARG A 1 84 ? 4.260 2.932 -11.230 1.00 79.94 84 ARG A O 1
ATOM 646 N N . PRO A 1 85 ? 3.972 1.658 -9.400 1.00 84.44 85 PRO A N 1
ATOM 647 C CA . PRO A 1 85 ? 2.778 2.370 -8.976 1.00 84.44 85 PRO A CA 1
ATOM 648 C C . PRO A 1 85 ? 3.153 3.762 -8.458 1.00 84.44 85 PRO A C 1
ATOM 650 O O . PRO A 1 85 ? 4.110 3.904 -7.692 1.00 84.44 85 PRO A O 1
ATOM 653 N N . PHE A 1 86 ? 2.409 4.779 -8.884 1.00 85.06 86 PHE A N 1
ATOM 654 C CA . PHE A 1 86 ? 2.491 6.157 -8.389 1.00 85.06 86 PHE A CA 1
ATOM 655 C C . PHE A 1 86 ? 1.439 6.443 -7.330 1.00 85.06 86 PHE A C 1
ATOM 657 O O . PHE A 1 86 ? 1.697 7.188 -6.388 1.00 85.06 86 PHE A O 1
ATOM 664 N N . SER A 1 87 ? 0.279 5.809 -7.466 1.00 88.12 87 SER A N 1
ATOM 665 C CA . SER A 1 87 ? -0.770 5.833 -6.464 1.00 88.12 87 SER A CA 1
ATOM 666 C C . SER A 1 87 ? -1.298 4.430 -6.228 1.00 88.12 87 SER A C 1
ATOM 668 O O . SER A 1 87 ? -1.398 3.624 -7.159 1.00 88.12 87 SER A O 1
ATOM 670 N N . VAL A 1 88 ? -1.610 4.123 -4.974 1.00 90.31 88 VAL A N 1
ATOM 671 C CA . VAL A 1 88 ? -2.147 2.831 -4.552 1.00 90.31 88 VAL A CA 1
ATOM 672 C C . VAL A 1 88 ? -3.353 3.034 -3.643 1.00 90.31 88 VAL A C 1
ATOM 674 O O . VAL A 1 88 ? -3.490 4.062 -2.978 1.00 90.31 88 VAL A O 1
ATOM 677 N N . ARG A 1 89 ? -4.246 2.048 -3.636 1.00 92.31 89 ARG A N 1
ATOM 678 C CA . ARG A 1 89 ? -5.436 2.000 -2.780 1.00 92.31 89 ARG A CA 1
ATOM 679 C C . ARG A 1 89 ? -5.546 0.628 -2.134 1.00 92.31 89 ARG A C 1
ATOM 681 O O . ARG A 1 89 ? -5.046 -0.348 -2.695 1.00 92.31 89 ARG A O 1
ATOM 688 N N . LEU A 1 90 ? -6.243 0.556 -1.004 1.00 91.62 90 LEU A N 1
ATOM 689 C CA . LEU A 1 90 ? -6.601 -0.723 -0.397 1.00 91.62 90 LEU A CA 1
ATOM 690 C C . LEU A 1 90 ? -7.489 -1.540 -1.343 1.00 91.62 90 LEU A C 1
ATOM 692 O O . LEU A 1 90 ? -8.345 -1.004 -2.057 1.00 91.62 90 LEU A O 1
ATOM 696 N N . THR A 1 91 ? -7.237 -2.844 -1.375 1.00 91.62 91 THR A N 1
ATOM 697 C CA . THR A 1 91 ? -8.139 -3.836 -1.967 1.00 91.62 91 THR A CA 1
ATOM 698 C C . THR A 1 91 ? -9.233 -4.202 -0.967 1.00 91.62 91 THR A C 1
ATOM 700 O O . THR A 1 91 ? -9.201 -3.775 0.186 1.00 91.62 91 THR A O 1
ATOM 703 N N . GLU A 1 92 ? -10.207 -5.003 -1.394 1.00 90.12 92 GLU A N 1
ATOM 704 C CA . GLU A 1 92 ? -11.209 -5.554 -0.478 1.00 90.12 92 GLU A CA 1
ATOM 705 C C . GLU A 1 92 ? -10.550 -6.376 0.640 1.00 90.12 92 GLU A C 1
ATOM 707 O O . GLU A 1 92 ? -10.827 -6.125 1.811 1.00 90.12 92 GLU A O 1
ATOM 712 N N . ASP A 1 93 ? -9.587 -7.237 0.296 1.00 88.69 93 ASP A N 1
ATOM 713 C CA . ASP A 1 93 ? -8.799 -8.014 1.261 1.00 88.69 93 ASP A CA 1
ATOM 714 C C . ASP A 1 93 ? -8.030 -7.106 2.235 1.00 88.69 93 ASP A C 1
ATOM 716 O O . ASP A 1 93 ? -8.069 -7.313 3.447 1.00 88.69 93 ASP A O 1
ATOM 720 N N . GLY A 1 94 ? -7.402 -6.034 1.735 1.00 89.44 94 GLY A N 1
ATOM 721 C CA . GLY A 1 94 ? -6.726 -5.042 2.578 1.00 89.44 94 GLY A CA 1
ATOM 722 C C . GLY A 1 94 ? -7.674 -4.311 3.535 1.00 89.44 94 GLY A C 1
ATOM 723 O O . GLY A 1 94 ? -7.313 -4.034 4.680 1.00 89.44 94 GLY A O 1
ATOM 724 N N . VAL A 1 95 ? -8.907 -4.022 3.105 1.00 90.62 95 VAL A N 1
ATOM 725 C CA . VAL A 1 95 ? -9.940 -3.429 3.970 1.00 90.62 95 VAL A CA 1
ATOM 726 C C . VAL A 1 95 ? -10.412 -4.424 5.030 1.00 90.62 95 VAL A C 1
ATOM 728 O O . VAL A 1 95 ? -10.558 -4.033 6.190 1.00 90.62 95 VAL A O 1
ATOM 731 N N . GLN A 1 96 ? -10.624 -5.692 4.670 1.00 88.69 96 GLN A N 1
ATOM 732 C CA . GLN A 1 96 ? -11.006 -6.733 5.628 1.00 88.69 96 GLN A CA 1
ATOM 733 C C . GLN A 1 96 ? -9.919 -6.942 6.683 1.00 88.69 96 GLN A C 1
ATOM 735 O O . GLN A 1 96 ? -10.224 -6.941 7.877 1.00 88.69 96 GLN A O 1
ATOM 740 N N . GLU A 1 97 ? -8.653 -7.023 6.274 1.00 87.94 97 GLU A N 1
ATOM 741 C CA . GLU A 1 97 ? -7.541 -7.205 7.208 1.00 87.94 97 GLU A CA 1
ATOM 742 C C . GLU A 1 97 ? -7.354 -5.978 8.105 1.00 87.94 97 GLU A C 1
ATOM 744 O O . GLU A 1 97 ? -7.180 -6.104 9.314 1.00 87.94 97 GLU A O 1
ATOM 749 N N . ARG A 1 98 ? -7.529 -4.765 7.570 1.00 89.38 98 ARG A N 1
ATOM 750 C CA . ARG A 1 98 ? -7.602 -3.548 8.389 1.00 89.38 98 ARG A CA 1
ATOM 751 C C . ARG A 1 98 ? -8.711 -3.627 9.440 1.00 89.38 98 ARG A C 1
ATOM 753 O O . ARG A 1 98 ? -8.485 -3.272 10.594 1.00 89.38 98 ARG A O 1
ATOM 760 N N . ILE A 1 99 ? -9.922 -4.038 9.056 1.00 87.88 99 ILE A N 1
ATOM 761 C CA . ILE A 1 99 ? -11.048 -4.176 9.992 1.00 87.88 99 ILE A CA 1
ATOM 762 C C . ILE A 1 99 ? -10.711 -5.216 11.061 1.00 87.88 99 ILE A C 1
ATOM 764 O O . ILE A 1 99 ? -10.969 -4.967 12.238 1.00 87.88 99 ILE A O 1
ATOM 768 N N . ARG A 1 100 ? -10.111 -6.345 10.673 1.00 86.31 100 ARG A N 1
ATOM 769 C CA . ARG A 1 100 ? -9.656 -7.394 11.589 1.00 86.31 100 ARG A CA 1
ATOM 770 C C . ARG A 1 100 ? -8.618 -6.868 12.576 1.00 86.31 100 ARG A C 1
ATOM 772 O O . ARG A 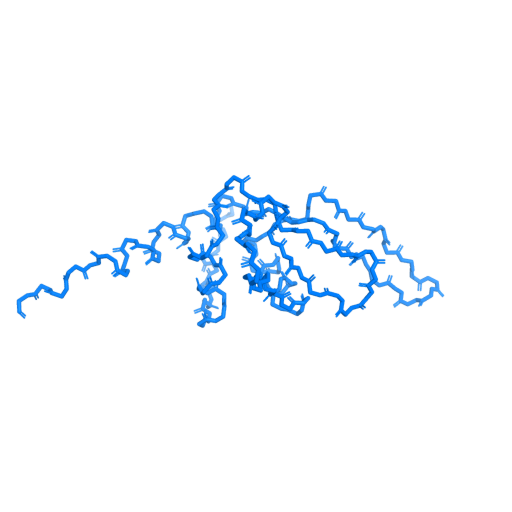1 100 ? -8.788 -7.084 13.769 1.00 86.31 100 ARG A O 1
ATOM 779 N N . LEU A 1 101 ? -7.612 -6.129 12.110 1.00 86.06 101 LEU A N 1
ATOM 780 C CA . LEU A 1 101 ? -6.583 -5.516 12.952 1.00 86.06 101 LEU A CA 1
ATOM 781 C C . LEU A 1 101 ? -7.176 -4.489 13.910 1.00 86.06 101 LEU A C 1
ATOM 783 O O . LEU A 1 101 ? -6.888 -4.536 15.096 1.00 86.06 101 LEU A O 1
ATOM 787 N N . ILE A 1 102 ? -8.045 -3.592 13.437 1.00 85.75 102 ILE A N 1
ATOM 788 C CA . ILE A 1 102 ? -8.681 -2.589 14.300 1.00 85.75 102 ILE A CA 1
ATOM 789 C C . ILE A 1 102 ? -9.579 -3.265 15.332 1.00 85.75 102 ILE A C 1
ATOM 791 O O . ILE A 1 102 ? -9.501 -2.918 16.503 1.00 85.75 102 ILE A O 1
ATOM 795 N N . ARG A 1 103 ? -10.404 -4.245 14.941 1.00 83.75 103 ARG A N 1
ATOM 796 C CA . ARG A 1 103 ? -11.270 -4.988 15.872 1.00 83.75 103 ARG A CA 1
ATOM 797 C C . ARG A 1 103 ? -10.468 -5.842 16.852 1.00 83.75 103 ARG A C 1
ATOM 799 O O . ARG A 1 103 ? -10.849 -5.906 18.009 1.00 83.75 103 ARG A O 1
ATOM 806 N N . GLY A 1 104 ? -9.364 -6.438 16.407 1.00 70.25 104 GLY A N 1
ATOM 807 C CA . GLY A 1 104 ? -8.439 -7.219 17.229 1.00 70.25 104 GLY A CA 1
ATOM 808 C C . GLY A 1 104 ? -7.651 -6.357 18.218 1.00 70.25 104 GLY A C 1
ATOM 809 O O . GLY A 1 104 ? -7.555 -6.726 19.382 1.00 70.25 104 GLY A O 1
ATOM 810 N N . LEU A 1 105 ? -7.191 -5.173 17.797 1.00 59.81 105 LEU A N 1
ATOM 811 C CA . LEU A 1 105 ? -6.633 -4.122 18.664 1.00 59.81 105 LEU A CA 1
ATOM 812 C C . LEU A 1 105 ? -7.687 -3.525 19.608 1.00 59.81 105 LEU A C 1
ATOM 814 O O . LEU A 1 105 ? -7.343 -3.000 20.659 1.00 59.81 105 LEU A O 1
ATOM 818 N N . SER A 1 106 ? -8.965 -3.594 19.223 1.00 45.25 106 SER A N 1
ATOM 819 C CA . SER A 1 106 ? -10.109 -3.178 20.041 1.00 45.25 106 SER A CA 1
ATOM 820 C C . SER A 1 106 ? -10.674 -4.314 20.884 1.00 45.25 106 SER A C 1
ATOM 822 O O . SER A 1 106 ? -11.719 -4.112 21.498 1.00 45.25 106 SER A O 1
ATOM 824 N N . THR A 1 107 ? -10.051 -5.497 20.910 1.00 37.22 107 THR A N 1
ATOM 825 C CA . THR A 1 107 ? -10.441 -6.512 21.889 1.00 37.22 107 THR A CA 1
ATOM 826 C C . THR A 1 107 ? -10.052 -5.929 23.243 1.00 37.22 107 THR A C 1
ATOM 828 O O . THR A 1 107 ? -8.853 -5.770 23.483 1.00 37.22 107 THR A O 1
ATOM 831 N N . PRO A 1 108 ? -11.008 -5.545 24.114 1.00 40.84 108 PRO A N 1
ATOM 832 C CA . PRO A 1 108 ? -10.639 -5.313 25.491 1.00 40.84 108 PRO A CA 1
ATOM 833 C C . PRO A 1 108 ? -10.071 -6.643 25.963 1.00 40.84 108 PRO A C 1
ATOM 835 O O . PRO A 1 108 ? -10.691 -7.689 25.762 1.00 40.84 108 PRO A O 1
ATOM 838 N N . GLU A 1 109 ? -8.860 -6.597 26.499 1.00 39.97 109 GLU A N 1
ATOM 839 C CA . GLU A 1 109 ? -8.332 -7.632 27.370 1.00 39.97 109 GLU A CA 1
ATOM 840 C C . GLU A 1 109 ? -9.465 -8.023 28.327 1.00 39.97 109 GLU A C 1
ATOM 842 O O . GLU A 1 109 ? -9.897 -7.247 29.181 1.00 39.97 109 GLU A O 1
ATOM 847 N N . ALA A 1 110 ? -10.093 -9.156 28.021 1.00 38.56 110 ALA A N 1
ATOM 848 C CA . ALA A 1 110 ? -11.232 -9.654 28.748 1.00 38.56 110 ALA A CA 1
ATOM 849 C C . ALA A 1 110 ? -10.675 -10.468 29.910 1.00 38.56 110 ALA A C 1
ATOM 851 O O . ALA A 1 110 ? -10.152 -11.557 29.679 1.00 38.56 110 ALA A O 1
ATOM 852 N N . ALA A 1 111 ? -10.905 -9.917 31.105 1.00 36.62 111 ALA A N 1
ATOM 853 C CA . ALA A 1 111 ? -10.794 -10.513 32.440 1.00 36.62 111 ALA A CA 1
ATOM 854 C C . ALA A 1 111 ? -9.399 -10.562 33.082 1.00 36.62 111 ALA A C 1
ATOM 856 O O . ALA A 1 111 ? -8.504 -11.261 32.564 1.00 36.62 111 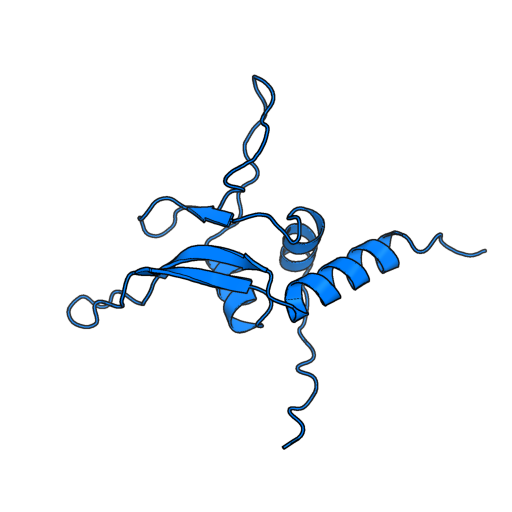ALA A O 1
#

pLDDT: mean 78.41, std 14.93, range [35.31, 92.31]